Protein AF-A0A538AQQ0-F1 (afdb_monomer)

Radius of gyration: 13.98 Å; Cα contacts (8 Å, |Δi|>4): 61; chains: 1; bounding box: 29×26×38 Å

pLDDT: mean 94.97, std 4.96, range [68.88, 98.56]

Structure (mmCIF, N/CA/C/O backbone):
data_AF-A0A538AQQ0-F1
#
_entry.id   AF-A0A538AQQ0-F1
#
loop_
_atom_site.group_PDB
_atom_site.id
_atom_site.type_symbol
_atom_site.label_atom_id
_atom_site.label_alt_id
_atom_site.label_comp_id
_atom_site.label_asym_id
_atom_site.label_entity_id
_atom_site.label_seq_id
_atom_site.pdbx_PDB_ins_code
_atom_site.Cartn_x
_atom_site.Cartn_y
_atom_site.Cartn_z
_atom_site.occupancy
_atom_site.B_iso_or_equiv
_atom_site.auth_seq_id
_atom_site.auth_comp_id
_atom_site.auth_asym_id
_atom_site.auth_atom_id
_atom_site.pdbx_PDB_model_num
ATOM 1 N N . MET A 1 1 ? 19.611 9.759 2.856 1.00 68.88 1 MET A N 1
ATOM 2 C CA . MET A 1 1 ? 18.336 9.617 2.127 1.00 68.88 1 MET A CA 1
ATOM 3 C C . MET A 1 1 ? 18.664 8.901 0.830 1.00 68.88 1 MET A C 1
ATOM 5 O O . MET A 1 1 ? 19.458 9.433 0.065 1.00 68.88 1 MET A O 1
ATOM 9 N N . ALA A 1 2 ? 18.195 7.668 0.658 1.00 84.62 2 ALA A N 1
ATOM 10 C CA . ALA A 1 2 ? 18.491 6.846 -0.513 1.00 84.62 2 ALA A CA 1
ATOM 11 C C . ALA A 1 2 ? 17.171 6.425 -1.158 1.00 84.62 2 ALA A C 1
ATOM 13 O O . ALA A 1 2 ? 16.198 6.175 -0.453 1.00 84.62 2 ALA A O 1
ATOM 14 N N . PHE A 1 3 ? 17.141 6.380 -2.482 1.00 87.31 3 PHE A N 1
ATOM 15 C CA . PHE A 1 3 ? 16.006 5.893 -3.253 1.00 87.31 3 PHE A CA 1
ATOM 16 C C . PHE A 1 3 ? 16.526 5.079 -4.433 1.00 87.31 3 PHE A C 1
ATOM 18 O O . PHE A 1 3 ? 17.661 5.266 -4.875 1.00 87.31 3 PHE A O 1
ATOM 25 N N . PHE A 1 4 ? 15.688 4.174 -4.927 1.00 91.19 4 PHE A N 1
ATOM 26 C CA . PHE A 1 4 ? 15.992 3.349 -6.086 1.00 91.19 4 PHE A CA 1
ATOM 27 C C . PHE A 1 4 ? 15.262 3.888 -7.307 1.00 91.19 4 PHE A C 1
ATOM 29 O O . PHE A 1 4 ? 14.105 4.299 -7.220 1.00 91.19 4 PHE A O 1
ATOM 36 N N . VAL A 1 5 ? 15.945 3.854 -8.447 1.00 93.00 5 VAL A N 1
ATOM 37 C CA . VAL A 1 5 ? 15.346 4.087 -9.759 1.00 93.00 5 VAL A CA 1
ATOM 38 C C . VAL A 1 5 ? 15.401 2.766 -10.510 1.00 93.00 5 VAL A C 1
ATOM 40 O O . VAL A 1 5 ? 16.482 2.216 -10.709 1.00 93.00 5 VAL A O 1
ATOM 43 N N . ILE A 1 6 ? 14.234 2.252 -10.890 1.00 93.56 6 ILE A N 1
ATOM 44 C CA . ILE A 1 6 ? 14.103 1.058 -11.726 1.00 93.56 6 ILE A CA 1
ATOM 45 C C . ILE A 1 6 ? 13.761 1.543 -13.135 1.00 93.56 6 ILE A C 1
ATOM 47 O O . ILE A 1 6 ? 12.779 2.261 -13.316 1.00 93.56 6 ILE A O 1
ATOM 51 N N . ALA A 1 7 ? 14.600 1.201 -14.111 1.00 96.62 7 ALA A N 1
ATOM 52 C CA . ALA A 1 7 ? 14.378 1.529 -15.513 1.00 96.62 7 ALA A CA 1
ATOM 53 C C . ALA A 1 7 ? 13.851 0.289 -16.244 1.00 96.62 7 ALA A C 1
ATOM 55 O O . ALA A 1 7 ? 14.586 -0.683 -16.412 1.00 96.62 7 ALA A O 1
ATOM 56 N N . ASP A 1 8 ? 12.593 0.352 -16.673 1.00 96.94 8 ASP A N 1
ATOM 57 C CA . ASP A 1 8 ? 11.904 -0.714 -17.401 1.00 96.94 8 ASP A CA 1
ATOM 58 C C . ASP A 1 8 ? 11.671 -0.341 -18.870 1.00 96.94 8 ASP A C 1
ATOM 60 O O . ASP A 1 8 ? 11.803 0.817 -19.281 1.00 96.94 8 ASP A O 1
ATOM 64 N N . THR A 1 9 ? 11.299 -1.334 -19.679 1.00 98.56 9 THR A N 1
ATOM 65 C CA . THR A 1 9 ? 10.816 -1.084 -21.041 1.00 98.56 9 THR A CA 1
ATOM 66 C C . THR A 1 9 ? 9.495 -0.297 -21.009 1.00 98.56 9 THR A C 1
ATOM 68 O O . THR A 1 9 ? 8.751 -0.390 -20.028 1.00 98.56 9 THR A O 1
ATOM 71 N N . PRO A 1 10 ? 9.150 0.457 -22.074 1.00 98.44 10 PRO A N 1
ATOM 72 C CA . PRO A 1 10 ? 7.927 1.263 -22.096 1.00 98.44 10 PRO A CA 1
ATOM 73 C C . PRO A 1 10 ? 6.651 0.469 -21.782 1.00 98.44 10 PRO A C 1
ATOM 75 O O . PRO A 1 10 ? 5.830 0.925 -20.988 1.00 98.44 10 PRO A O 1
ATOM 78 N N . ASP A 1 11 ? 6.515 -0.734 -22.346 1.00 98.50 11 ASP A N 1
ATOM 79 C CA . ASP A 1 11 ? 5.337 -1.583 -22.139 1.00 98.50 11 ASP A CA 1
ATOM 80 C C . ASP A 1 11 ? 5.237 -2.081 -20.690 1.00 98.50 11 ASP A C 1
ATOM 82 O O . ASP A 1 11 ? 4.163 -2.048 -20.086 1.00 98.50 11 ASP A O 1
ATOM 86 N N . ALA A 1 12 ? 6.366 -2.488 -20.098 1.00 98.00 12 ALA A N 1
ATOM 87 C CA . ALA A 1 12 ? 6.416 -2.921 -18.704 1.00 98.00 12 ALA A CA 1
ATOM 88 C C . ALA A 1 12 ? 6.098 -1.764 -17.745 1.00 98.00 12 ALA A C 1
ATOM 90 O O . ALA A 1 12 ? 5.326 -1.936 -16.800 1.00 98.00 12 ALA A O 1
ATOM 91 N N . PHE A 1 13 ? 6.616 -0.565 -18.022 1.00 97.69 13 PHE A N 1
ATOM 92 C CA . PHE A 1 13 ? 6.310 0.628 -17.237 1.00 97.69 13 PHE A CA 1
ATOM 93 C C . PHE A 1 13 ? 4.831 1.026 -17.338 1.00 97.69 13 PHE A C 1
ATOM 95 O O . PHE A 1 13 ? 4.213 1.358 -16.327 1.00 97.69 13 PHE A O 1
ATOM 102 N N . ALA A 1 14 ? 4.233 0.958 -18.531 1.00 98.25 14 ALA A N 1
ATOM 103 C CA . ALA A 1 14 ? 2.812 1.242 -18.723 1.00 98.25 14 ALA A CA 1
ATOM 104 C C . ALA A 1 14 ? 1.923 0.277 -17.922 1.00 98.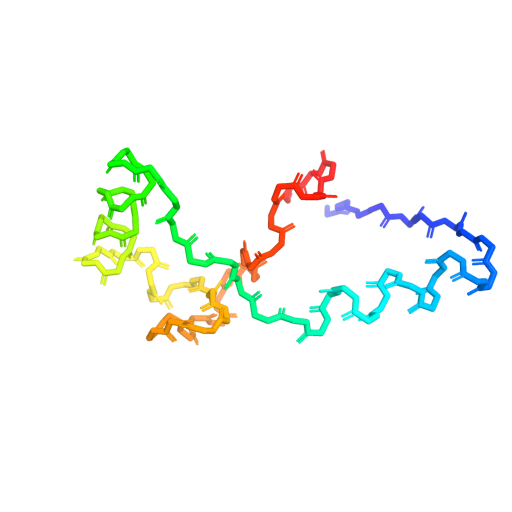25 14 ALA A C 1
ATOM 106 O O . ALA A 1 14 ? 0.991 0.714 -17.240 1.00 98.25 14 ALA A O 1
ATOM 107 N N . GLN A 1 15 ? 2.250 -1.018 -17.943 1.00 97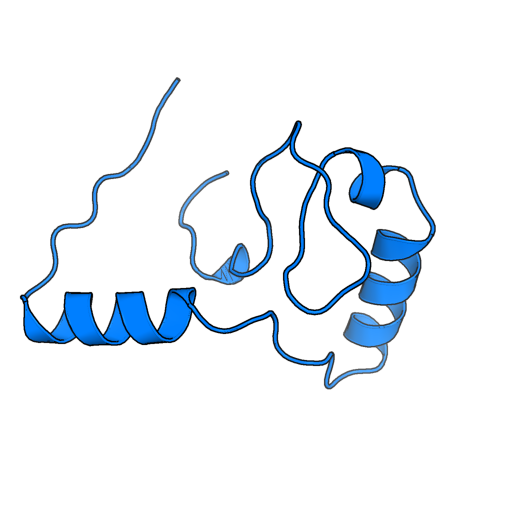.88 15 GLN A N 1
ATOM 108 C CA . GLN A 1 15 ? 1.565 -2.024 -17.134 1.00 97.88 15 GLN A CA 1
ATOM 109 C C . GLN A 1 15 ? 1.724 -1.737 -15.635 1.00 97.88 15 GLN A C 1
ATOM 111 O O . GLN A 1 15 ? 0.734 -1.693 -14.903 1.00 97.88 15 GLN A O 1
ATOM 116 N N . TRP A 1 16 ? 2.949 -1.458 -15.187 1.00 96.62 16 TRP A N 1
ATOM 117 C CA . TRP A 1 16 ? 3.229 -1.113 -13.797 1.00 96.62 16 TRP A CA 1
ATOM 118 C C . TRP A 1 16 ? 2.446 0.123 -13.336 1.00 96.62 16 TRP A C 1
ATOM 120 O O . TRP A 1 16 ? 1.856 0.104 -12.258 1.00 96.62 16 TRP A O 1
ATOM 130 N N . MET A 1 17 ? 2.363 1.179 -14.151 1.00 97.00 17 MET A N 1
ATOM 131 C CA . MET A 1 17 ? 1.571 2.369 -13.821 1.00 97.00 17 MET A CA 1
ATOM 132 C C . MET A 1 17 ? 0.087 2.038 -13.645 1.00 97.00 17 MET A C 1
ATOM 134 O O . MET A 1 17 ? -0.536 2.498 -12.685 1.00 97.00 17 MET A O 1
ATOM 138 N N . SER A 1 18 ? -0.475 1.224 -14.545 1.00 97.44 18 SER A N 1
ATOM 139 C CA . SER A 1 18 ? -1.857 0.749 -14.431 1.00 97.44 18 SER A CA 1
ATOM 140 C C . SER A 1 18 ? -2.069 -0.036 -13.134 1.00 97.44 18 SER A C 1
ATOM 142 O O . SER A 1 18 ? -3.080 0.138 -12.453 1.00 97.44 18 SER A O 1
ATOM 144 N N . ASP A 1 19 ? -1.100 -0.864 -12.746 1.00 96.00 19 ASP A N 1
ATOM 145 C CA . ASP A 1 19 ? -1.156 -1.632 -11.506 1.00 96.00 19 ASP A CA 1
ATOM 146 C C . ASP A 1 19 ? -1.069 -0.737 -10.265 1.00 96.00 19 ASP A C 1
ATOM 148 O O . ASP A 1 19 ? -1.868 -0.897 -9.340 1.00 96.00 19 ASP A O 1
ATOM 152 N N . MET A 1 20 ? -0.178 0.256 -10.268 1.00 95.31 20 MET A N 1
ATOM 153 C CA . MET A 1 20 ? -0.009 1.210 -9.167 1.00 95.31 20 MET A CA 1
ATOM 154 C C . MET A 1 20 ? -1.220 2.124 -8.964 1.00 95.31 20 MET A C 1
ATOM 156 O O . MET A 1 20 ? -1.497 2.526 -7.828 1.00 95.31 20 MET A O 1
ATOM 160 N N . ALA A 1 21 ? -1.970 2.426 -10.027 1.00 95.81 21 ALA A N 1
ATOM 161 C CA . ALA A 1 21 ? -3.193 3.223 -9.951 1.00 95.81 21 ALA A CA 1
ATOM 162 C C . ALA A 1 21 ? -4.325 2.512 -9.190 1.00 95.81 21 ALA A C 1
ATOM 164 O O . ALA A 1 21 ? -5.219 3.170 -8.651 1.00 95.81 21 ALA A O 1
ATOM 165 N N . ARG A 1 22 ? -4.292 1.176 -9.105 1.00 96.81 22 ARG A N 1
ATOM 166 C CA . ARG A 1 22 ? -5.312 0.402 -8.391 1.00 96.81 22 ARG A CA 1
ATOM 167 C C . ARG A 1 22 ? -5.211 0.604 -6.868 1.00 96.81 22 ARG A C 1
ATOM 169 O O . ARG A 1 22 ? -4.114 0.834 -6.342 1.00 96.81 22 ARG A O 1
ATOM 176 N N . PRO A 1 23 ? -6.345 0.537 -6.143 1.00 96.69 23 PRO A N 1
ATOM 177 C CA . PRO A 1 23 ? -6.341 0.497 -4.684 1.00 96.69 23 PRO A CA 1
ATOM 178 C C . PRO A 1 23 ? -5.752 -0.826 -4.170 1.00 96.69 23 PRO A C 1
ATOM 180 O O . PRO A 1 23 ? -5.506 -1.756 -4.942 1.00 96.69 23 PRO A O 1
ATOM 183 N N . ALA A 1 24 ? -5.552 -0.921 -2.855 1.00 95.06 24 ALA A N 1
ATOM 184 C CA . ALA A 1 24 ? -5.131 -2.163 -2.223 1.00 95.06 24 ALA A CA 1
ATOM 185 C C . ALA A 1 24 ? -6.165 -3.274 -2.462 1.00 95.06 24 ALA A C 1
ATOM 187 O O . ALA A 1 24 ? -7.376 -3.038 -2.475 1.00 95.06 24 ALA A O 1
ATOM 188 N N . SER A 1 25 ? -5.679 -4.502 -2.633 1.00 92.75 25 SER A N 1
ATOM 189 C CA . SER A 1 25 ? -6.551 -5.675 -2.713 1.00 92.75 25 SER A CA 1
ATOM 190 C C . SER A 1 25 ? -7.197 -5.955 -1.357 1.00 92.75 25 SER A C 1
ATOM 192 O O . SER A 1 25 ? -6.564 -5.779 -0.315 1.00 92.75 25 SER A O 1
ATOM 194 N N . ALA A 1 26 ? -8.444 -6.428 -1.366 1.00 92.94 26 ALA A N 1
ATOM 195 C CA . ALA A 1 26 ? -9.115 -6.845 -0.141 1.00 92.94 26 ALA A CA 1
ATOM 196 C C . ALA A 1 26 ? -8.368 -8.027 0.517 1.00 92.94 26 ALA A C 1
ATOM 198 O O . ALA A 1 26 ? -7.871 -8.910 -0.192 1.00 92.94 26 ALA A O 1
ATOM 199 N N . PRO A 1 27 ? -8.289 -8.085 1.858 1.00 95.25 27 PRO A N 1
ATOM 200 C CA . PRO A 1 27 ? -7.591 -9.15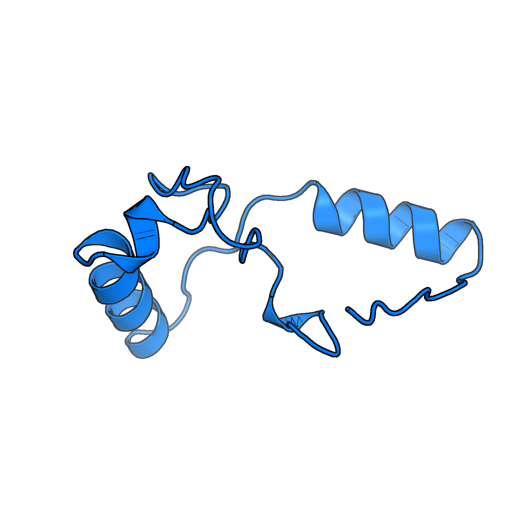9 2.551 1.00 95.25 27 PRO A CA 1
ATOM 201 C C . PRO A 1 27 ? -8.306 -10.501 2.350 1.00 95.25 27 PRO A C 1
ATOM 203 O O . PRO A 1 27 ? -9.447 -10.697 2.773 1.00 95.25 27 PRO A O 1
ATOM 206 N N . ALA A 1 28 ? -7.602 -11.448 1.735 1.00 96.31 28 ALA A N 1
ATOM 207 C CA . ALA A 1 28 ? -8.150 -12.763 1.406 1.00 96.31 28 ALA A CA 1
ATOM 208 C C . ALA A 1 28 ? -8.042 -13.795 2.546 1.00 96.31 28 ALA A C 1
ATOM 210 O O . ALA A 1 28 ? -8.694 -14.833 2.494 1.00 96.31 28 ALA A O 1
ATOM 211 N N . THR A 1 29 ? -7.217 -13.541 3.569 1.00 97.88 29 THR A N 1
ATOM 212 C CA . THR A 1 29 ? -6.970 -14.481 4.677 1.00 97.88 29 THR A CA 1
ATOM 213 C C . THR A 1 29 ? -7.390 -13.890 6.018 1.00 97.88 29 THR A C 1
ATOM 215 O O . THR A 1 29 ? -7.377 -12.672 6.198 1.00 97.88 29 THR A O 1
ATOM 218 N N . ALA A 1 30 ? -7.697 -14.753 6.992 1.00 98.25 30 ALA A N 1
ATOM 219 C CA . ALA A 1 30 ? -8.041 -14.324 8.351 1.00 98.25 30 ALA A CA 1
ATOM 220 C C . ALA A 1 30 ? -6.926 -13.480 8.995 1.00 98.25 30 ALA A C 1
ATOM 222 O O . ALA A 1 30 ? -7.198 -12.460 9.625 1.00 98.25 30 ALA A O 1
ATOM 223 N N . LEU A 1 31 ? -5.662 -13.857 8.773 1.00 98.00 31 LEU A N 1
ATOM 224 C CA . LEU A 1 31 ? -4.517 -13.093 9.265 1.00 98.00 31 LEU A CA 1
ATOM 225 C C . LEU A 1 31 ? -4.443 -11.698 8.624 1.00 98.00 31 LEU A C 1
ATOM 227 O O . LEU A 1 31 ? -4.211 -10.716 9.323 1.00 98.00 31 LEU A O 1
ATOM 231 N N . ALA A 1 32 ? -4.677 -11.587 7.313 1.00 96.69 32 ALA A N 1
ATOM 232 C CA . ALA A 1 32 ? -4.682 -10.296 6.626 1.00 96.69 32 ALA A CA 1
ATOM 233 C C . ALA A 1 32 ? -5.847 -9.403 7.089 1.00 96.69 32 ALA A C 1
ATOM 235 O O . ALA A 1 32 ? -5.667 -8.200 7.263 1.00 96.69 32 ALA A O 1
ATOM 236 N N . GLN A 1 33 ? -7.020 -9.986 7.348 1.00 97.94 33 GLN A N 1
ATOM 237 C CA . GLN A 1 33 ? -8.173 -9.271 7.903 1.0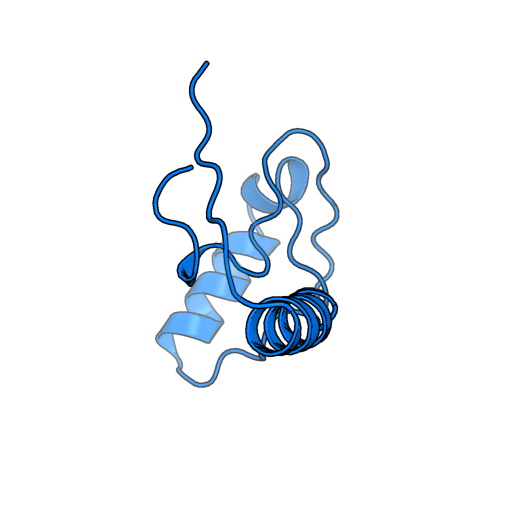0 97.94 33 GLN A CA 1
ATOM 238 C C . GLN A 1 33 ? -7.876 -8.742 9.311 1.00 97.94 33 GLN A C 1
ATOM 240 O O . GLN A 1 33 ? -8.150 -7.579 9.605 1.00 97.94 33 GLN A O 1
ATOM 245 N N . GLN A 1 34 ? -7.252 -9.562 10.162 1.00 98.25 34 GLN A N 1
ATOM 246 C CA . GLN A 1 34 ? -6.804 -9.138 11.487 1.00 98.25 34 GLN A CA 1
ATOM 247 C C . GLN A 1 34 ? -5.757 -8.019 11.395 1.00 98.25 34 GLN A C 1
ATOM 249 O O . GLN A 1 34 ? -5.853 -7.027 12.115 1.00 98.25 34 GLN A O 1
ATOM 254 N N . GLY A 1 35 ? -4.794 -8.140 10.478 1.00 96.81 35 GLY A N 1
ATOM 255 C CA . GLY A 1 35 ? -3.792 -7.107 10.221 1.00 96.81 35 GLY A CA 1
ATOM 256 C C . GLY A 1 35 ? -4.413 -5.785 9.766 1.00 96.81 35 GLY A C 1
ATOM 257 O O . GLY A 1 35 ? -4.040 -4.731 10.275 1.00 96.81 35 GLY A O 1
ATOM 258 N N . GLN A 1 36 ? -5.411 -5.828 8.877 1.00 96.94 36 GLN A N 1
ATOM 259 C CA . GLN A 1 36 ? -6.157 -4.636 8.472 1.00 96.94 36 GLN A CA 1
ATOM 260 C C . GLN A 1 36 ? -6.884 -3.999 9.663 1.00 96.94 36 GLN A C 1
ATOM 262 O O . GLN A 1 36 ? -6.829 -2.780 9.814 1.00 96.94 36 GLN A O 1
ATOM 267 N N . ALA A 1 37 ? -7.534 -4.792 10.520 1.00 97.50 37 ALA A N 1
ATOM 268 C CA . ALA A 1 37 ? -8.199 -4.271 11.712 1.00 97.50 37 ALA A CA 1
ATOM 269 C C . ALA A 1 37 ? -7.205 -3.548 12.633 1.00 97.50 37 ALA A C 1
ATOM 271 O O . ALA A 1 37 ? -7.451 -2.407 13.013 1.00 97.50 37 ALA A O 1
ATOM 272 N N . VAL A 1 38 ? -6.050 -4.166 12.906 1.00 98.00 38 VAL A N 1
ATOM 273 C CA . VAL A 1 38 ? -4.967 -3.553 13.690 1.00 98.00 38 VAL A CA 1
ATOM 274 C C . VAL A 1 38 ? -4.469 -2.266 13.034 1.00 98.00 38 VAL A C 1
ATOM 276 O O . VAL A 1 38 ? -4.318 -1.259 13.719 1.00 98.00 38 VAL A O 1
ATOM 279 N N . PHE A 1 39 ? -4.229 -2.262 11.724 1.00 97.50 39 PHE A N 1
ATOM 280 C CA . PHE A 1 39 ? -3.740 -1.076 11.022 1.00 97.50 39 PHE A CA 1
ATOM 281 C C . PHE A 1 39 ? -4.722 0.098 11.132 1.00 97.50 39 PHE A C 1
ATOM 283 O O . PHE A 1 39 ? -4.309 1.222 11.417 1.00 97.50 39 PHE A O 1
ATOM 290 N N . LEU A 1 40 ? -6.017 -0.166 10.931 1.00 96.81 40 LEU A N 1
ATOM 291 C CA . LEU A 1 40 ? -7.056 0.865 10.917 1.00 96.81 40 LEU A CA 1
ATOM 292 C C . LEU A 1 40 ? -7.457 1.353 12.316 1.00 96.81 40 LEU A C 1
ATOM 294 O O . LEU A 1 40 ? -7.942 2.473 12.440 1.00 96.81 40 LEU A O 1
ATOM 298 N N . SER A 1 41 ? -7.269 0.542 13.361 1.00 97.44 41 SER A N 1
ATOM 299 C CA . SER A 1 41 ? -7.640 0.901 14.735 1.00 97.44 41 SER A CA 1
ATOM 300 C C . SER A 1 41 ? -6.514 1.547 15.547 1.00 97.44 41 SER A C 1
ATOM 302 O O . SER A 1 41 ? -6.736 1.899 16.702 1.00 97.44 41 SER A O 1
ATOM 304 N N . ASN A 1 42 ? -5.301 1.653 14.999 1.00 96.31 42 ASN A N 1
ATOM 305 C CA . ASN A 1 42 ? -4.118 2.146 15.710 1.00 96.31 42 ASN A CA 1
ATOM 306 C C . ASN A 1 42 ? -3.470 3.335 14.989 1.00 96.31 42 ASN A C 1
ATOM 308 O O . ASN A 1 42 ? -3.876 3.729 13.901 1.00 96.31 42 ASN A O 1
ATOM 312 N N . THR A 1 43 ? -2.412 3.892 15.580 1.00 96.38 43 THR A N 1
ATOM 313 C CA . THR A 1 43 ? -1.716 5.106 15.114 1.00 96.38 43 THR A CA 1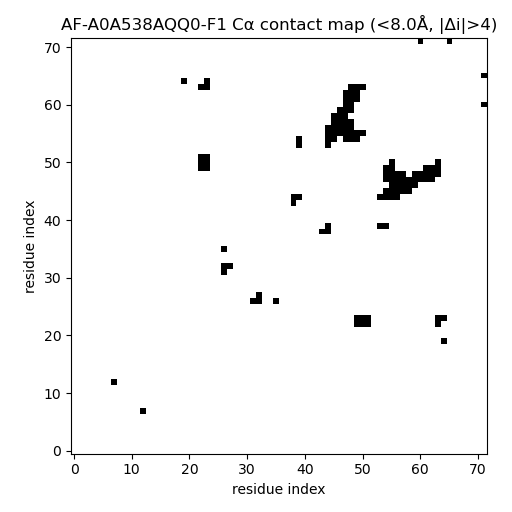
ATOM 314 C C . THR A 1 43 ? -1.170 5.020 13.682 1.00 96.38 43 THR A C 1
ATOM 316 O O . THR A 1 43 ? -0.942 6.054 13.058 1.00 96.38 43 THR A O 1
ATOM 319 N N . CYS A 1 44 ? -0.993 3.814 13.129 1.00 97.50 44 CYS A N 1
ATOM 320 C CA . CYS A 1 44 ? -0.514 3.593 11.762 1.00 97.50 44 CYS A CA 1
ATOM 321 C C . CYS A 1 44 ? -1.317 4.401 10.729 1.00 97.50 44 CYS A C 1
ATOM 323 O O . CYS A 1 44 ? -0.725 5.050 9.865 1.00 97.50 44 CYS A O 1
ATOM 325 N N . ILE A 1 45 ? -2.648 4.417 10.879 1.00 97.25 45 ILE A N 1
ATOM 326 C CA . ILE A 1 45 ? -3.589 5.108 9.988 1.00 97.25 45 ILE A CA 1
ATOM 327 C C . ILE A 1 45 ? -3.390 6.630 9.950 1.00 97.25 45 ILE A C 1
ATOM 329 O O . ILE A 1 45 ? -3.696 7.272 8.947 1.00 97.25 45 ILE A O 1
ATOM 333 N N . GLY A 1 46 ? -2.870 7.212 11.035 1.00 97.25 46 GLY A N 1
ATOM 334 C CA . GLY A 1 46 ? -2.633 8.651 11.135 1.00 97.25 46 GLY A CA 1
ATOM 335 C C . GLY A 1 46 ? -1.444 9.113 10.294 1.00 97.25 46 GLY A C 1
ATOM 336 O O . GLY A 1 46 ? -1.447 10.231 9.784 1.00 97.25 46 GLY A O 1
ATOM 337 N N . CYS A 1 47 ? -0.444 8.247 10.112 1.00 98.19 47 CYS A N 1
ATOM 338 C CA . CYS A 1 47 ? 0.763 8.580 9.360 1.00 98.19 47 CYS A CA 1
ATOM 339 C C . CYS A 1 47 ? 0.725 8.058 7.924 1.00 98.19 47 CYS A C 1
ATOM 341 O O . CYS A 1 47 ? 1.175 8.761 7.025 1.00 98.19 47 CYS A O 1
ATOM 343 N N . HIS A 1 48 ? 0.200 6.853 7.706 1.00 98.06 48 HIS A N 1
ATOM 344 C CA . HIS A 1 48 ? 0.312 6.136 6.437 1.00 98.06 48 HIS A CA 1
ATOM 345 C C . HIS A 1 48 ? -1.033 5.982 5.725 1.00 98.06 48 HIS A C 1
ATOM 347 O O . HIS A 1 48 ? -2.060 5.713 6.352 1.00 98.06 48 HIS A O 1
ATOM 353 N N . ALA A 1 49 ? -1.006 6.069 4.396 1.00 97.56 49 ALA A N 1
ATOM 354 C CA . ALA A 1 49 ? -2.153 5.777 3.546 1.00 97.56 49 ALA A CA 1
ATOM 355 C C . ALA A 1 49 ? -2.174 4.313 3.074 1.00 97.56 49 ALA A C 1
ATOM 357 O O . ALA A 1 49 ? -1.127 3.707 2.829 1.00 97.56 49 ALA A O 1
ATOM 358 N N . ILE A 1 50 ? -3.387 3.782 2.888 1.00 97.25 50 ILE A N 1
ATOM 359 C CA . ILE A 1 50 ? -3.676 2.568 2.110 1.00 97.25 50 ILE A CA 1
ATOM 360 C C . ILE A 1 50 ? -4.931 2.857 1.279 1.00 97.25 50 ILE A C 1
ATOM 362 O O . IL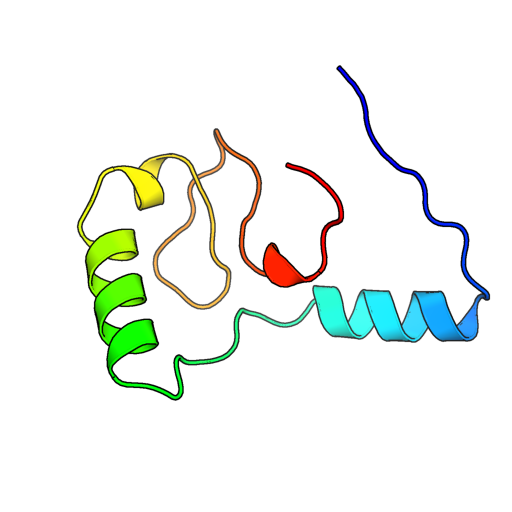E A 1 50 ? -6.049 2.873 1.809 1.00 97.25 50 ILE A O 1
ATOM 366 N N . ARG A 1 51 ? -4.760 3.092 -0.028 1.00 97.12 51 ARG A N 1
ATOM 367 C CA . ARG A 1 51 ? -5.869 3.407 -0.943 1.00 97.12 51 ARG A CA 1
ATOM 368 C C . ARG A 1 51 ? -6.908 2.289 -0.943 1.00 97.12 51 ARG A C 1
ATOM 370 O O . ARG A 1 51 ? -6.559 1.116 -1.041 1.00 97.12 51 ARG A O 1
ATOM 377 N N . GLY A 1 52 ? -8.185 2.665 -0.901 1.00 95.38 52 GLY A N 1
ATOM 378 C CA . GLY A 1 52 ? -9.306 1.722 -0.786 1.00 95.38 52 GLY A CA 1
ATOM 379 C C . GLY A 1 52 ? -9.740 1.442 0.657 1.00 95.38 52 GLY A C 1
ATOM 380 O O . GLY A 1 52 ? -10.650 0.649 0.874 1.00 95.38 52 GLY A O 1
ATOM 381 N N . THR A 1 53 ? -9.128 2.105 1.641 1.00 95.44 53 THR A N 1
ATOM 382 C CA . THR A 1 53 ? -9.531 2.054 3.054 1.00 95.44 53 THR A CA 1
ATOM 383 C C . THR A 1 53 ? -9.799 3.465 3.592 1.00 95.44 53 THR A C 1
ATOM 385 O O . THR A 1 53 ? -9.673 4.447 2.864 1.00 95.44 53 THR A O 1
ATOM 388 N N . GLY A 1 54 ? -10.143 3.587 4.879 1.00 94.81 54 GLY A N 1
ATOM 389 C CA . GLY A 1 54 ? -10.213 4.886 5.561 1.00 94.81 54 GLY A CA 1
ATOM 390 C C . GLY A 1 54 ? -8.846 5.519 5.871 1.00 94.81 54 GLY A C 1
ATOM 391 O O . GLY A 1 54 ? -8.803 6.617 6.423 1.00 94.81 54 GLY A O 1
ATOM 392 N N . ALA A 1 55 ? -7.736 4.842 5.553 1.00 97.19 55 ALA A N 1
ATOM 393 C CA . ALA A 1 55 ? -6.385 5.302 5.845 1.00 97.19 55 ALA A CA 1
ATOM 394 C C . ALA A 1 55 ? -5.871 6.317 4.824 1.00 97.19 55 ALA A C 1
ATOM 396 O O . ALA A 1 55 ? -5.499 5.950 3.709 1.00 97.19 55 ALA A O 1
ATOM 397 N N . ASN A 1 56 ? -5.794 7.581 5.243 1.00 96.38 56 ASN A N 1
ATOM 398 C CA . ASN A 1 56 ? -5.414 8.716 4.396 1.00 96.38 56 ASN A CA 1
ATOM 399 C C . ASN A 1 56 ? -4.232 9.523 4.971 1.00 96.38 56 ASN A C 1
ATOM 401 O O . ASN A 1 56 ? -4.104 10.711 4.683 1.00 96.38 56 ASN A O 1
ATOM 405 N N . GLY A 1 57 ? -3.395 8.911 5.818 1.00 96.81 57 GLY A N 1
ATOM 406 C CA . GLY A 1 57 ? -2.225 9.575 6.396 1.00 96.81 57 GLY A CA 1
ATOM 407 C C . GLY A 1 57 ? -1.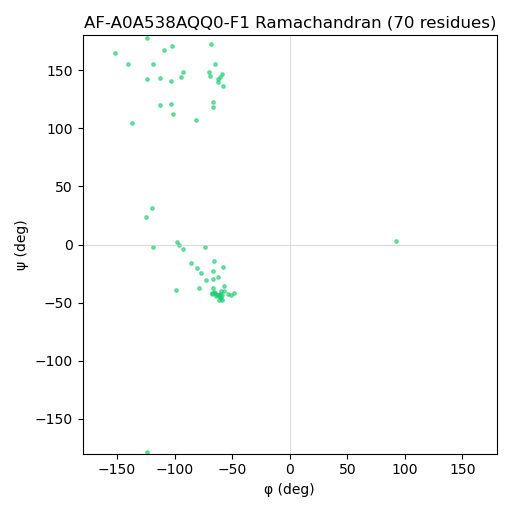202 9.999 5.333 1.00 96.81 57 GLY A C 1
ATOM 408 O O . GLY A 1 57 ? -0.955 9.264 4.379 1.00 96.81 57 GLY A O 1
ATOM 409 N N . LEU A 1 58 ? -0.610 11.188 5.505 1.00 96.19 58 LEU A N 1
ATOM 410 C CA . LEU A 1 58 ? 0.332 11.800 4.547 1.00 96.19 58 LEU A CA 1
ATOM 411 C C . LEU A 1 58 ? 1.737 12.041 5.122 1.00 96.19 58 LEU A C 1
ATOM 413 O O . LEU A 1 58 ? 2.610 12.544 4.420 1.00 96.19 58 LEU A O 1
ATOM 417 N N . LEU A 1 59 ? 1.952 11.734 6.406 1.00 97.12 59 LEU A N 1
ATOM 418 C CA . LEU A 1 59 ? 3.237 11.967 7.072 1.00 97.12 59 LEU A CA 1
ATOM 419 C C . LEU A 1 59 ? 4.268 10.889 6.715 1.00 97.12 59 LEU A C 1
ATOM 421 O O . LEU A 1 59 ? 5.456 11.174 6.595 1.00 97.12 59 LEU A O 1
ATOM 425 N N . GLY A 1 60 ? 3.811 9.646 6.583 1.00 94.12 60 GLY A N 1
ATOM 426 C CA . GLY A 1 60 ? 4.617 8.498 6.197 1.00 94.12 60 GLY A CA 1
ATOM 427 C C . GLY A 1 60 ? 4.414 8.112 4.730 1.00 94.12 60 GLY A C 1
ATOM 428 O O . GLY A 1 60 ? 3.501 8.609 4.067 1.00 94.12 60 GLY 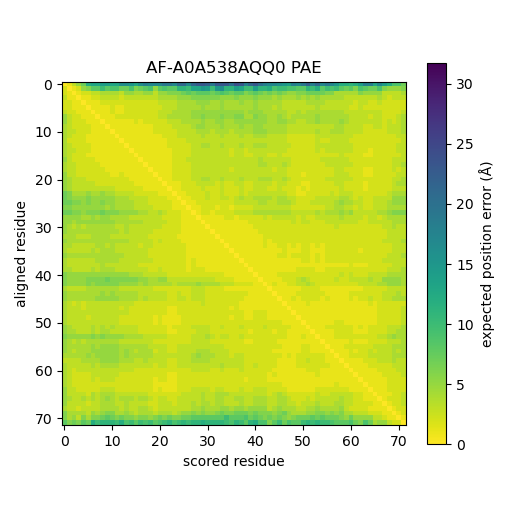A O 1
ATOM 429 N N . PRO A 1 61 ? 5.241 7.193 4.206 1.00 93.94 61 PRO A N 1
ATOM 430 C CA . PRO A 1 61 ? 5.058 6.645 2.869 1.00 93.94 61 PRO A CA 1
ATOM 431 C C . PRO A 1 61 ? 3.696 5.963 2.709 1.00 93.94 61 PRO A C 1
ATOM 433 O O . PRO A 1 61 ? 3.190 5.314 3.626 1.00 93.94 61 PRO A O 1
ATOM 436 N N . ASP A 1 62 ? 3.149 6.050 1.501 1.00 95.44 62 ASP A N 1
ATOM 437 C CA . ASP A 1 62 ? 1.971 5.295 1.081 1.00 95.44 62 ASP A CA 1
ATOM 438 C C . ASP A 1 62 ? 2.290 3.796 1.022 1.00 95.44 62 ASP A C 1
ATOM 440 O O . ASP A 1 62 ? 3.202 3.380 0.297 1.00 95.44 62 ASP A O 1
ATOM 444 N N . LEU A 1 63 ? 1.534 2.983 1.761 1.00 96.00 63 LEU A N 1
ATOM 445 C CA . LEU A 1 63 ? 1.771 1.548 1.904 1.00 96.00 63 LEU A CA 1
ATOM 446 C C . LEU A 1 63 ? 0.901 0.682 0.982 1.00 96.00 63 LEU A C 1
ATOM 448 O O . LEU A 1 63 ? 1.036 -0.540 1.020 1.00 96.00 63 LEU A O 1
ATOM 452 N N . THR A 1 64 ? 0.065 1.279 0.121 1.00 96.50 64 THR A N 1
ATOM 453 C CA . THR A 1 64 ? -0.869 0.572 -0.786 1.00 96.50 64 THR A CA 1
ATOM 454 C C . THR A 1 64 ? -0.194 -0.568 -1.556 1.00 96.50 64 THR A C 1
ATOM 456 O O . THR A 1 64 ? -0.749 -1.657 -1.657 1.00 96.50 64 THR A O 1
ATOM 459 N N . HIS A 1 65 ? 1.026 -0.329 -2.046 1.00 95.31 65 HIS A N 1
ATOM 460 C CA . HIS A 1 65 ? 1.824 -1.286 -2.824 1.00 95.31 65 HIS A CA 1
ATOM 461 C C . HIS A 1 65 ? 3.158 -1.618 -2.140 1.00 95.31 65 HIS A C 1
ATOM 463 O O . HIS A 1 65 ? 4.167 -1.855 -2.794 1.00 95.31 65 HIS A O 1
ATOM 469 N N . MET A 1 66 ? 3.207 -1.602 -0.802 1.00 92.56 66 MET A N 1
ATOM 470 C CA . MET A 1 66 ? 4.461 -1.782 -0.053 1.00 92.56 66 MET A CA 1
ATOM 471 C C . MET A 1 66 ? 5.180 -3.099 -0.384 1.00 92.56 66 MET A C 1
ATOM 473 O O . MET A 1 66 ? 6.405 -3.115 -0.460 1.00 92.56 66 MET A O 1
ATOM 477 N N . ALA A 1 67 ? 4.435 -4.177 -0.639 1.00 90.69 67 ALA A N 1
ATOM 478 C CA . ALA A 1 67 ? 5.000 -5.490 -0.957 1.00 90.69 67 ALA A CA 1
ATOM 479 C C . ALA A 1 67 ? 5.765 -5.541 -2.295 1.00 90.69 67 ALA A C 1
ATOM 481 O O . ALA A 1 67 ? 6.491 -6.500 -2.536 1.00 90.69 67 ALA A O 1
ATOM 482 N N . THR A 1 68 ? 5.622 -4.532 -3.162 1.00 90.94 68 THR A N 1
ATOM 483 C CA . THR A 1 68 ? 6.347 -4.458 -4.440 1.00 90.94 68 THR A CA 1
ATOM 484 C C . THR A 1 68 ? 7.613 -3.604 -4.356 1.00 90.94 68 THR A C 1
ATOM 486 O O . THR A 1 68 ? 8.290 -3.422 -5.367 1.00 90.94 68 THR A O 1
ATOM 489 N N . ARG A 1 69 ? 7.935 -3.028 -3.189 1.00 90.00 69 ARG A N 1
ATOM 490 C CA . ARG A 1 69 ? 9.115 -2.171 -3.014 1.00 90.00 69 ARG A CA 1
ATOM 491 C C . ARG A 1 69 ? 10.309 -2.959 -2.486 1.00 90.00 69 ARG A C 1
ATOM 493 O O . ARG A 1 69 ? 10.165 -3.838 -1.645 1.00 90.00 69 ARG A O 1
ATOM 500 N N . GLN A 1 70 ? 11.501 -2.587 -2.947 1.00 88.69 70 GLN A N 1
ATOM 501 C CA . GLN A 1 70 ? 12.768 -3.177 -2.494 1.00 88.69 70 GLN A CA 1
ATOM 502 C C . GLN A 1 70 ? 13.258 -2.594 -1.155 1.00 88.69 70 GLN A C 1
ATOM 504 O O . GLN A 1 70 ? 14.065 -3.213 -0.471 1.00 88.69 70 GLN A O 1
ATOM 509 N N . THR A 1 71 ? 12.779 -1.404 -0.781 1.00 85.50 71 THR A N 1
ATOM 510 C CA . THR A 1 71 ? 13.104 -0.704 0.471 1.00 85.50 71 THR A CA 1
ATOM 511 C C . THR A 1 71 ? 11.935 0.191 0.894 1.00 85.50 71 THR A C 1
ATOM 513 O O . THR A 1 71 ? 11.047 0.473 0.081 1.00 85.50 71 THR A O 1
ATOM 516 N N . ILE A 1 72 ? 11.952 0.642 2.152 1.00 74.25 72 ILE A N 1
ATOM 517 C CA . ILE A 1 72 ? 11.094 1.710 2.697 1.00 74.25 72 ILE A CA 1
ATOM 518 C C . ILE A 1 72 ? 11.919 2.987 2.842 1.00 74.25 72 ILE A C 1
ATOM 520 O O . ILE A 1 72 ? 13.119 2.857 3.180 1.00 74.25 72 ILE A O 1
#

Foldseek 3Di:
DDDDDDDDDPVVVVVVVVVVPDFADDDPDPVVVVVVVVCVVDCVLQAEAGGPDNRDHPNDYHCVPVVPDPHD

Solvent-accessible surface area (backbone atoms only — not comparable to full-atom values): 4490 Å² total; per-residue (Å²): 141,86,84,86,85,85,90,69,56,73,67,59,47,53,52,48,51,59,57,66,70,50,56,43,77,80,65,89,42,72,66,48,44,52,48,49,51,53,40,68,77,40,74,57,26,66,29,24,20,32,48,86,59,93,28,72,17,76,80,40,71,70,47,49,62,49,90,80,49,97,73,135

Nearest PDB structures (foldseek):
  5o9o-assembly1_A  TM=2.557E-01  e=5.058E+00  Saccharomyces cerevisiae S288C
  5o9p-assembly1_A  TM=2.735E-01  e=8.222E+00  Saccharomyces cerevisiae S288C

Sequence (72 aa):
MAFFVIADTPDAFAQWMSDMARPASAPATALAQQGQAVFLSNTCIGCHAIRGTGANGLLGPDLTHMATRQTI

Secondary structure (DSSP, 8-state):
---------HHHHHHHHHHHHSPPPPP-SHHHHHHHHHHHHSTHHHH-B-TTSS-B--SSPP-TTGGG-S--

Mean pred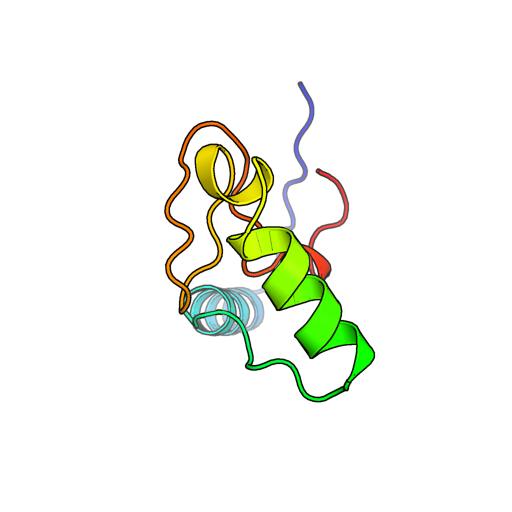icted aligned error: 2.98 Å